Protein AF-A0A967SUW3-F1 (afdb_monomer_lite)

Structure (mmCIF, N/CA/C/O backbone):
data_AF-A0A967SUW3-F1
#
_entry.id   AF-A0A967SUW3-F1
#
loop_
_atom_site.group_PDB
_atom_site.id
_atom_site.type_symbol
_atom_site.label_atom_id
_atom_site.label_alt_id
_atom_site.label_comp_id
_atom_site.label_asym_id
_atom_site.label_entity_id
_atom_site.label_seq_id
_atom_site.pdbx_PDB_ins_code
_atom_site.Cartn_x
_atom_site.Cartn_y
_atom_site.Cartn_z
_atom_site.occupancy
_atom_site.B_iso_or_equiv
_atom_site.auth_seq_id
_atom_site.auth_comp_id
_atom_site.auth_asym_id
_atom_site.auth_atom_id
_atom_site.pdbx_PDB_model_num
ATOM 1 N N . MET A 1 1 ? -6.339 -3.128 13.890 1.00 86.38 1 MET A N 1
ATOM 2 C CA . MET A 1 1 ? -5.336 -3.405 12.845 1.00 86.38 1 MET A CA 1
ATOM 3 C C . MET A 1 1 ? -6.073 -3.728 11.561 1.00 86.38 1 MET A C 1
ATOM 5 O O . MET A 1 1 ? -7.095 -4.404 11.629 1.00 86.38 1 MET A O 1
ATOM 9 N N . LYS A 1 2 ? -5.609 -3.185 10.441 1.00 92.44 2 LYS A N 1
ATOM 10 C CA . LYS A 1 2 ? -6.207 -3.296 9.109 1.00 92.44 2 LYS A CA 1
ATOM 11 C C . LYS A 1 2 ? -5.128 -3.726 8.122 1.00 92.44 2 LYS A C 1
ATOM 13 O O . LYS A 1 2 ? -3.947 -3.504 8.386 1.00 92.44 2 LYS A O 1
ATOM 18 N N . THR A 1 3 ? -5.534 -4.315 7.006 1.00 94.75 3 THR A N 1
ATOM 19 C CA . THR A 1 3 ? -4.624 -4.695 5.924 1.00 94.75 3 THR A CA 1
ATOM 20 C C . THR A 1 3 ? -4.826 -3.743 4.756 1.00 94.75 3 THR A C 1
ATOM 22 O O . THR A 1 3 ? -5.960 -3.474 4.366 1.00 94.75 3 THR A O 1
ATOM 25 N N . PHE A 1 4 ? -3.734 -3.237 4.202 1.00 95.06 4 PHE A N 1
ATOM 26 C CA . PHE A 1 4 ? -3.724 -2.325 3.070 1.00 95.06 4 PHE A CA 1
ATOM 27 C C . PHE A 1 4 ? -2.908 -2.933 1.933 1.00 95.06 4 PHE A C 1
ATOM 29 O O . PHE A 1 4 ? -1.852 -3.515 2.178 1.00 95.06 4 PHE A O 1
ATOM 36 N N . ALA A 1 5 ? -3.387 -2.788 0.703 1.00 95.25 5 ALA A N 1
ATOM 37 C CA . ALA A 1 5 ? -2.571 -2.979 -0.486 1.00 95.25 5 ALA A CA 1
ATOM 38 C C . ALA A 1 5 ? -2.035 -1.609 -0.902 1.00 95.25 5 ALA A C 1
ATOM 40 O O . ALA A 1 5 ? -2.826 -0.703 -1.153 1.00 95.25 5 ALA A O 1
ATOM 41 N N . ILE A 1 6 ? -0.714 -1.463 -0.931 1.00 97.00 6 ILE A N 1
ATOM 42 C CA . ILE A 1 6 ? -0.005 -0.268 -1.385 1.00 97.00 6 ILE A CA 1
ATOM 43 C C . ILE A 1 6 ? 0.581 -0.571 -2.756 1.00 97.00 6 ILE A C 1
ATOM 45 O O . ILE A 1 6 ? 1.391 -1.487 -2.882 1.00 97.00 6 ILE A O 1
ATOM 49 N N . SER A 1 7 ? 0.174 0.177 -3.772 1.00 95.69 7 SER A N 1
ATOM 50 C CA . SER A 1 7 ? 0.646 0.025 -5.145 1.00 95.69 7 SER A CA 1
ATOM 51 C C . SER A 1 7 ? 1.523 1.203 -5.540 1.00 95.69 7 SER A C 1
ATOM 53 O O . SER A 1 7 ? 1.172 2.349 -5.271 1.00 95.69 7 SER A O 1
ATOM 55 N N . PHE A 1 8 ? 2.648 0.926 -6.183 1.00 94.00 8 PHE A N 1
ATOM 56 C CA . PHE A 1 8 ? 3.588 1.939 -6.657 1.00 94.00 8 PHE A CA 1
ATOM 57 C C . PHE A 1 8 ? 4.254 1.457 -7.943 1.00 94.00 8 PHE A C 1
ATOM 59 O O . PHE A 1 8 ? 4.438 0.253 -8.157 1.00 94.00 8 PHE A O 1
ATOM 66 N N . GLU A 1 9 ? 4.596 2.396 -8.816 1.00 91.44 9 GLU A N 1
ATOM 67 C CA . GLU A 1 9 ? 5.322 2.082 -10.040 1.00 91.44 9 GLU A CA 1
ATOM 68 C C . GLU A 1 9 ? 6.803 1.833 -9.749 1.00 91.44 9 GLU A C 1
ATOM 70 O O . GLU A 1 9 ? 7.382 2.347 -8.793 1.00 91.44 9 GLU A O 1
ATOM 75 N N . THR A 1 10 ? 7.420 1.001 -10.580 1.00 87.44 10 THR A N 1
ATOM 76 C CA . THR A 1 10 ? 8.861 0.764 -10.592 1.00 87.44 10 THR A CA 1
ATOM 77 C C . THR A 1 10 ? 9.348 0.755 -12.035 1.00 87.44 10 THR A C 1
ATOM 79 O O . THR A 1 10 ? 8.560 0.605 -12.969 1.00 87.44 10 THR A O 1
ATOM 82 N N . ASN A 1 11 ? 10.666 0.785 -12.236 1.00 88.44 11 ASN A N 1
ATOM 83 C CA . ASN A 1 11 ? 11.261 0.604 -13.567 1.00 88.44 11 ASN A CA 1
ATOM 84 C C . ASN A 1 11 ? 10.938 -0.760 -14.218 1.00 88.44 11 ASN A C 1
ATOM 86 O O . ASN A 1 11 ? 11.231 -0.951 -15.395 1.00 88.44 11 ASN A O 1
ATOM 90 N N . TYR A 1 12 ? 10.363 -1.705 -13.466 1.00 86.31 12 TYR A N 1
ATOM 91 C CA . TYR A 1 12 ? 10.016 -3.056 -13.915 1.00 86.31 12 TYR A CA 1
ATOM 92 C C . TYR A 1 12 ? 8.496 -3.289 -13.994 1.00 86.31 12 TYR A C 1
ATOM 94 O O . TYR A 1 12 ? 8.064 -4.418 -14.211 1.00 86.31 12 TYR A O 1
ATOM 102 N N . GLY A 1 13 ? 7.685 -2.237 -13.825 1.00 88.81 13 GLY A N 1
ATOM 103 C CA . GLY A 1 13 ? 6.222 -2.298 -13.832 1.00 88.81 13 GLY A CA 1
ATOM 104 C C . GLY A 1 13 ? 5.593 -2.018 -12.466 1.00 88.81 13 GLY A C 1
ATOM 105 O O . GLY A 1 13 ? 6.232 -1.461 -11.568 1.00 88.81 13 GLY A O 1
ATOM 106 N N . LEU A 1 14 ? 4.319 -2.389 -12.317 1.00 90.19 14 LEU A N 1
ATOM 107 C CA . LEU A 1 14 ? 3.550 -2.159 -11.095 1.00 90.19 14 LEU A CA 1
ATOM 108 C C . LEU A 1 14 ? 4.002 -3.107 -9.980 1.00 90.19 14 LEU A C 1
ATOM 110 O O . LEU A 1 14 ? 4.001 -4.324 -10.149 1.00 90.19 14 LEU A O 1
ATOM 114 N N . SER A 1 15 ? 4.326 -2.547 -8.819 1.00 91.94 15 SER A N 1
ATOM 115 C CA . SER A 1 15 ? 4.581 -3.302 -7.595 1.00 91.94 15 SER A CA 1
ATOM 116 C C . SER A 1 15 ? 3.448 -3.106 -6.597 1.00 91.94 15 SER A C 1
ATOM 118 O O . SER A 1 15 ? 2.856 -2.031 -6.507 1.00 91.94 15 SER A O 1
ATOM 120 N N . VAL A 1 16 ? 3.153 -4.156 -5.828 1.00 93.69 16 VAL A N 1
ATOM 121 C CA . VAL A 1 16 ? 2.149 -4.127 -4.759 1.00 93.69 16 VAL A CA 1
ATOM 122 C C . VAL A 1 16 ? 2.759 -4.684 -3.478 1.00 93.69 16 VAL A C 1
ATOM 124 O O . VAL A 1 16 ? 3.322 -5.776 -3.468 1.00 93.69 16 VAL A O 1
ATOM 127 N N . MET A 1 17 ? 2.619 -3.946 -2.380 1.00 94.38 17 MET A N 1
ATOM 128 C CA . MET A 1 17 ? 2.959 -4.381 -1.029 1.00 94.38 17 MET A CA 1
ATOM 129 C C . MET A 1 17 ? 1.696 -4.548 -0.186 1.00 94.38 17 MET A C 1
ATOM 131 O O . MET A 1 17 ? 0.823 -3.685 -0.181 1.00 94.38 17 MET A O 1
ATOM 135 N N . ILE A 1 18 ? 1.621 -5.641 0.574 1.00 95.25 18 ILE A N 1
ATOM 136 C CA . ILE A 1 18 ? 0.542 -5.884 1.536 1.00 95.25 18 ILE A CA 1
ATOM 137 C C . ILE A 1 18 ? 1.044 -5.527 2.933 1.00 95.25 18 ILE A C 1
ATOM 139 O O . ILE A 1 18 ? 2.002 -6.121 3.427 1.00 95.25 18 ILE A O 1
ATOM 143 N N . VAL A 1 19 ? 0.401 -4.551 3.572 1.00 95.88 19 VAL A N 1
ATOM 144 C CA . VAL A 1 19 ? 0.853 -3.962 4.838 1.00 95.88 19 VAL A CA 1
ATOM 145 C C . VAL A 1 19 ? -0.245 -4.060 5.890 1.00 95.88 19 VAL A C 1
ATOM 147 O O . VAL A 1 19 ? -1.380 -3.655 5.653 1.00 95.88 19 VAL A O 1
ATOM 150 N N . ASN A 1 20 ? 0.095 -4.554 7.081 1.00 95.56 20 ASN A N 1
ATOM 151 C CA . ASN A 1 20 ? -0.779 -4.473 8.250 1.00 95.56 20 ASN A CA 1
ATOM 152 C C . ASN A 1 20 ? -0.435 -3.218 9.061 1.00 95.56 20 ASN A C 1
ATOM 154 O O . ASN A 1 20 ? 0.697 -3.081 9.514 1.00 95.56 20 ASN A O 1
ATOM 158 N N . ALA A 1 21 ? -1.404 -2.323 9.253 1.00 97.00 21 ALA A N 1
ATOM 159 C CA . ALA A 1 21 ? -1.231 -1.060 9.978 1.00 97.00 21 ALA A CA 1
ATOM 160 C C . ALA A 1 21 ? -2.542 -0.622 10.659 1.00 97.00 21 ALA A C 1
ATOM 162 O O . ALA A 1 21 ? 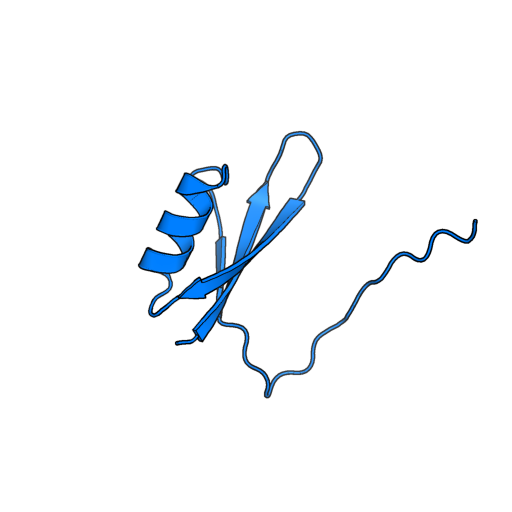-3.610 -1.204 10.435 1.00 97.00 21 ALA A O 1
ATOM 163 N N . TYR A 1 22 ? -2.504 0.403 11.508 1.00 96.69 22 TYR A N 1
ATOM 164 C CA . TYR A 1 22 ? -3.702 1.003 12.107 1.00 96.69 22 TYR A CA 1
ATOM 165 C C . TYR A 1 22 ? -4.340 2.070 11.212 1.00 96.69 22 TYR A C 1
ATOM 167 O O . TYR A 1 22 ? -5.539 2.323 11.336 1.00 96.69 22 TYR A O 1
ATOM 175 N N . SER A 1 23 ? -3.577 2.663 10.291 1.00 97.31 23 SER A N 1
ATOM 176 C CA . SER A 1 23 ? -4.058 3.684 9.354 1.00 97.31 23 SER A CA 1
ATOM 177 C C . SER A 1 23 ? -3.357 3.611 7.994 1.00 97.31 23 SER A C 1
ATOM 179 O O . SER A 1 23 ? -2.269 3.054 7.881 1.00 97.31 23 SER A O 1
ATOM 181 N N . MET A 1 24 ? -3.953 4.234 6.970 1.00 96.88 24 MET A N 1
ATOM 182 C CA . MET A 1 24 ? -3.330 4.364 5.645 1.00 96.88 24 MET A CA 1
ATOM 183 C C . MET A 1 24 ? -2.007 5.143 5.702 1.00 96.88 24 MET A C 1
ATOM 185 O O . MET A 1 24 ? -1.057 4.798 5.010 1.00 96.88 24 MET A O 1
ATOM 189 N N . LYS A 1 25 ? -1.929 6.181 6.546 1.00 97.38 25 LYS A N 1
ATOM 190 C CA . LYS A 1 25 ? -0.708 6.977 6.721 1.00 97.38 25 LYS A CA 1
ATOM 191 C C . LYS A 1 25 ? 0.451 6.104 7.207 1.00 97.38 25 LYS A C 1
ATOM 193 O O . LYS A 1 25 ? 1.503 6.087 6.583 1.00 97.38 25 LYS A O 1
ATOM 198 N N . GLU A 1 26 ? 0.217 5.338 8.269 1.00 97.94 26 GLU A N 1
ATOM 199 C CA . GLU A 1 26 ? 1.203 4.399 8.814 1.00 97.94 26 GLU A CA 1
ATOM 200 C C . GLU A 1 26 ? 1.583 3.320 7.786 1.00 97.94 26 GLU A C 1
ATOM 202 O O . GLU A 1 26 ? 2.756 2.991 7.638 1.00 97.94 26 GLU A O 1
ATOM 207 N N . ALA A 1 27 ? 0.616 2.808 7.013 1.00 97.44 27 ALA A N 1
ATOM 208 C CA . ALA A 1 27 ? 0.895 1.843 5.950 1.00 97.44 27 ALA A CA 1
ATOM 209 C C . ALA A 1 27 ? 1.843 2.407 4.874 1.00 97.44 27 ALA A C 1
ATOM 211 O O . ALA A 1 27 ? 2.772 1.712 4.458 1.00 97.44 27 ALA A O 1
ATOM 212 N N . LYS A 1 28 ? 1.648 3.667 4.459 1.00 96.88 28 LYS A N 1
ATOM 213 C CA . LYS A 1 28 ? 2.531 4.357 3.503 1.00 96.88 28 LYS A CA 1
ATOM 214 C C . LYS A 1 28 ? 3.918 4.640 4.088 1.00 96.88 28 LYS A C 1
ATOM 216 O O . LYS A 1 28 ? 4.911 4.446 3.397 1.00 96.88 28 LYS A O 1
ATOM 221 N N . GLU A 1 29 ? 4.013 5.024 5.362 1.00 97.75 29 GLU A N 1
ATOM 222 C CA . GLU A 1 29 ? 5.302 5.204 6.057 1.00 97.75 29 GLU A CA 1
ATOM 223 C C . GLU A 1 29 ? 6.104 3.892 6.113 1.00 97.75 29 GLU A C 1
ATOM 225 O O . GLU A 1 29 ? 7.302 3.873 5.815 1.00 97.75 29 GLU A O 1
ATOM 230 N N . ILE A 1 30 ? 5.435 2.772 6.412 1.00 97.31 30 ILE A N 1
ATOM 231 C CA . ILE A 1 30 ? 6.048 1.439 6.354 1.00 97.31 30 ILE A CA 1
ATOM 232 C C . ILE A 1 30 ? 6.502 1.124 4.924 1.00 97.31 30 ILE A C 1
ATOM 234 O O . ILE A 1 30 ? 7.642 0.701 4.744 1.00 97.31 30 ILE A O 1
ATOM 238 N N . ALA A 1 31 ? 5.661 1.351 3.912 1.00 95.94 31 ALA A N 1
ATOM 239 C CA . ALA A 1 31 ? 6.008 1.085 2.515 1.00 95.94 31 ALA A CA 1
ATOM 240 C C . ALA A 1 31 ? 7.236 1.895 2.053 1.00 95.94 31 ALA A C 1
ATOM 242 O O . ALA A 1 31 ? 8.161 1.317 1.481 1.00 95.94 31 ALA A O 1
ATOM 243 N N . LEU A 1 32 ? 7.307 3.192 2.377 1.00 96.81 32 LEU A N 1
ATOM 244 C CA . LEU A 1 32 ? 8.476 4.042 2.102 1.00 96.81 32 LEU A CA 1
ATOM 245 C C . LEU A 1 32 ? 9.746 3.476 2.740 1.00 96.81 32 LEU A C 1
ATOM 247 O O . LEU A 1 32 ? 10.763 3.317 2.070 1.00 96.81 32 LEU A O 1
ATOM 251 N N . SER A 1 33 ? 9.675 3.081 4.017 1.00 96.94 33 SER A N 1
ATOM 252 C CA . SER A 1 33 ? 10.818 2.482 4.726 1.00 96.94 33 SER A CA 1
ATOM 253 C C . SER A 1 33 ? 11.302 1.156 4.116 1.00 96.94 33 SER A C 1
ATOM 255 O O . SER A 1 33 ? 12.409 0.704 4.408 1.00 96.94 33 SER A O 1
ATOM 257 N N . ARG A 1 34 ? 10.474 0.522 3.275 1.00 92.94 34 ARG A N 1
ATOM 258 C CA . ARG A 1 34 ? 10.749 -0.744 2.582 1.00 92.94 34 ARG A CA 1
ATOM 259 C C . ARG A 1 34 ? 11.065 -0.566 1.095 1.00 92.94 34 ARG A C 1
ATOM 261 O O . ARG A 1 34 ? 11.286 -1.568 0.421 1.00 92.94 34 ARG A O 1
ATOM 268 N N . GLY A 1 35 ? 11.143 0.673 0.608 1.00 91.31 35 GLY A N 1
ATOM 269 C CA . GLY A 1 35 ? 11.578 0.993 -0.752 1.00 91.31 35 GLY A CA 1
ATOM 270 C C . GLY A 1 35 ? 10.463 1.319 -1.747 1.00 91.31 35 GLY A C 1
ATOM 271 O O . GLY A 1 35 ? 10.758 1.403 -2.937 1.00 91.31 35 GLY A O 1
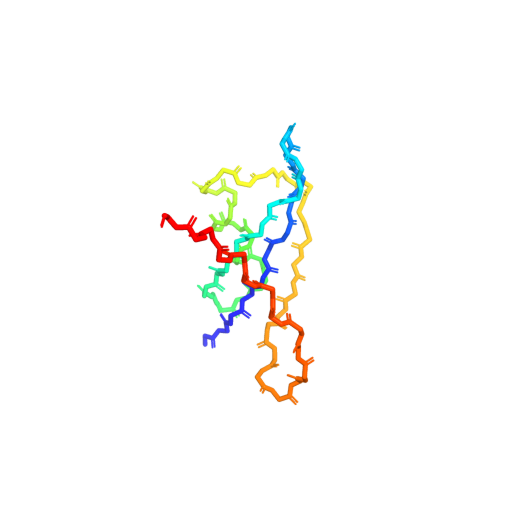ATOM 272 N N . ALA A 1 36 ? 9.215 1.523 -1.303 1.00 93.31 36 ALA A N 1
ATOM 273 C CA . ALA A 1 36 ? 8.216 2.166 -2.163 1.00 93.31 36 ALA A CA 1
ATOM 274 C C . ALA A 1 36 ? 8.645 3.596 -2.511 1.00 93.31 36 ALA A C 1
ATOM 276 O O . ALA A 1 36 ? 9.308 4.270 -1.720 1.00 93.31 36 ALA A O 1
ATOM 277 N N . TRP A 1 37 ? 8.234 4.063 -3.684 1.00 93.69 37 TRP A N 1
ATOM 278 C CA . TRP A 1 37 ? 8.393 5.458 -4.089 1.00 93.69 37 TRP A CA 1
ATOM 279 C C . TRP A 1 37 ? 7.305 6.333 -3.461 1.00 93.69 37 TRP A C 1
ATOM 281 O O . TRP A 1 37 ? 6.288 5.820 -3.008 1.00 93.69 37 TRP A O 1
ATOM 291 N N . GLU A 1 38 ? 7.513 7.652 -3.415 1.00 90.06 38 GLU A N 1
ATOM 292 C CA . GLU A 1 38 ? 6.564 8.595 -2.793 1.00 90.06 38 GLU A CA 1
ATOM 293 C C . GLU A 1 38 ? 5.213 8.662 -3.520 1.00 90.06 38 GLU A C 1
ATOM 295 O O . GLU A 1 38 ? 4.168 8.815 -2.881 1.00 90.06 38 GLU A O 1
ATOM 300 N N . ASP A 1 39 ? 5.238 8.485 -4.840 1.00 89.75 39 ASP A N 1
ATOM 301 C CA . ASP A 1 39 ? 4.072 8.259 -5.690 1.00 89.75 39 ASP A CA 1
ATOM 302 C C . ASP A 1 39 ? 3.555 6.824 -5.491 1.00 89.75 39 ASP A C 1
ATOM 304 O O . ASP A 1 39 ? 3.883 5.898 -6.233 1.00 89.75 39 ASP A O 1
ATOM 308 N N . MET A 1 40 ? 2.787 6.629 -4.419 1.00 94.62 40 MET A N 1
ATOM 309 C CA . MET A 1 40 ? 2.099 5.373 -4.145 1.00 94.62 40 MET A CA 1
ATOM 310 C C . MET A 1 40 ? 0.617 5.604 -3.870 1.00 94.62 40 MET A C 1
ATOM 312 O O . MET A 1 40 ? 0.222 6.531 -3.143 1.00 94.62 40 MET A O 1
ATOM 316 N N . ASP A 1 41 ? -0.199 4.676 -4.346 1.00 95.75 41 ASP A N 1
ATOM 317 C CA . ASP A 1 41 ? -1.607 4.575 -3.992 1.00 95.75 41 ASP A CA 1
ATOM 318 C C . ASP A 1 41 ? -1.835 3.452 -2.976 1.00 95.75 41 ASP A C 1
ATOM 320 O O . ASP A 1 41 ? -0.986 2.582 -2.770 1.00 95.75 41 ASP A O 1
ATOM 324 N N . GLY A 1 42 ? -2.960 3.495 -2.271 1.00 94.25 42 GLY A N 1
ATOM 325 C CA . GLY A 1 42 ? -3.280 2.505 -1.259 1.00 94.25 42 GLY A CA 1
ATOM 326 C C . GLY A 1 42 ? -4.771 2.286 -1.085 1.00 94.25 42 GLY A C 1
ATOM 327 O O . GLY A 1 42 ? -5.555 3.231 -1.033 1.00 94.25 42 GLY A O 1
ATOM 328 N N . VAL A 1 43 ? -5.158 1.028 -0.886 1.00 95.00 43 VAL A N 1
ATOM 329 C CA . VAL A 1 43 ? -6.537 0.631 -0.585 1.00 95.00 43 VAL A CA 1
ATOM 330 C C . VAL A 1 43 ? -6.588 -0.266 0.649 1.00 95.00 43 VAL A C 1
ATOM 332 O O . VAL A 1 43 ? -5.731 -1.124 0.848 1.00 95.00 43 VAL A O 1
ATOM 335 N N . GLU A 1 44 ? -7.593 -0.070 1.504 1.00 94.62 44 GLU A N 1
ATOM 336 C CA . GLU A 1 44 ? -7.891 -1.000 2.599 1.00 94.62 44 GLU A CA 1
ATOM 337 C C . GLU A 1 44 ? -8.520 -2.278 2.030 1.00 94.62 44 GLU A C 1
ATOM 339 O O . GLU A 1 44 ? -9.516 -2.222 1.303 1.00 94.62 44 GLU A O 1
ATOM 344 N N . ILE A 1 45 ? -7.948 -3.435 2.362 1.00 90.38 45 ILE A N 1
ATOM 345 C CA . ILE A 1 45 ? -8.460 -4.733 1.929 1.00 90.38 45 ILE A CA 1
ATOM 346 C C . ILE A 1 45 ? -9.680 -5.084 2.776 1.00 90.38 45 ILE A C 1
ATOM 348 O O . ILE A 1 45 ? -9.578 -5.392 3.964 1.00 90.38 45 ILE A O 1
ATOM 352 N N . ASP A 1 46 ? -10.844 -5.068 2.134 1.00 83.62 46 ASP A N 1
ATOM 353 C CA . ASP A 1 46 ? -12.103 -5.502 2.726 1.00 83.62 46 ASP A CA 1
ATOM 354 C C . AS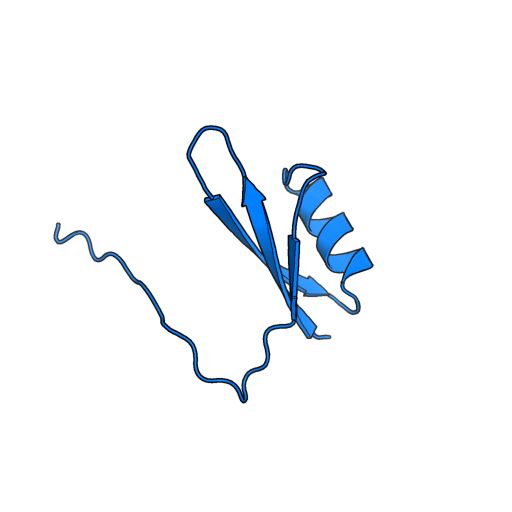P A 1 46 ? -12.375 -6.965 2.368 1.00 83.62 46 ASP A C 1
ATOM 356 O O . ASP A 1 46 ? -12.673 -7.302 1.222 1.00 83.62 46 ASP A O 1
ATOM 360 N N . LYS A 1 47 ? -12.312 -7.833 3.380 1.00 76.38 47 LYS A N 1
ATOM 361 C CA . LYS A 1 47 ? -12.568 -9.276 3.257 1.00 76.38 47 LYS A CA 1
ATOM 362 C C . LYS A 1 47 ? -13.993 -9.633 2.820 1.00 76.38 47 LYS A C 1
ATOM 364 O O . LYS A 1 47 ? -14.245 -10.790 2.503 1.00 76.38 47 LYS A O 1
ATOM 369 N N . ASN A 1 48 ? -14.927 -8.682 2.845 1.00 81.12 48 ASN A N 1
ATOM 370 C CA . ASN A 1 48 ? -16.309 -8.903 2.416 1.00 81.12 48 ASN A CA 1
ATOM 371 C C . ASN A 1 48 ? -16.522 -8.603 0.923 1.00 81.12 48 ASN A C 1
ATOM 373 O O . ASN A 1 48 ? -17.635 -8.761 0.425 1.00 81.12 48 ASN A O 1
ATOM 377 N N . LYS A 1 49 ? -15.486 -8.150 0.205 1.00 72.00 49 LYS A N 1
ATOM 378 C CA . LYS A 1 49 ? -15.547 -7.877 -1.235 1.00 72.00 49 LYS A CA 1
ATOM 379 C C . LYS A 1 49 ? -14.982 -9.049 -2.037 1.00 72.00 49 LYS A C 1
ATOM 381 O O . LYS A 1 49 ? -14.028 -9.701 -1.623 1.00 72.00 49 LYS A O 1
ATOM 386 N N . HIS A 1 50 ? -15.561 -9.291 -3.211 1.00 66.19 50 HIS A N 1
ATOM 387 C CA . HIS A 1 50 ? -15.013 -10.233 -4.185 1.00 66.19 50 HIS A CA 1
ATOM 388 C C . HIS A 1 50 ? -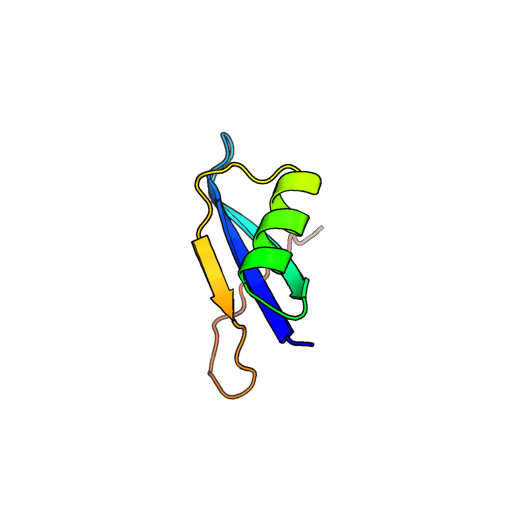13.769 -9.628 -4.853 1.00 66.19 50 HIS A C 1
ATOM 390 O O . HIS A 1 50 ? -13.788 -8.461 -5.244 1.00 66.19 50 HIS A O 1
ATOM 396 N N . GLY A 1 51 ? -12.708 -10.421 -4.998 1.00 65.56 51 GLY A N 1
ATOM 397 C CA . GLY A 1 51 ? -11.483 -10.049 -5.708 1.00 65.56 51 GLY A CA 1
ATOM 398 C C . GLY A 1 51 ? -11.090 -11.108 -6.737 1.00 65.56 51 GLY A C 1
ATOM 399 O O . GLY A 1 51 ? -11.508 -12.261 -6.642 1.00 65.56 51 GLY A O 1
ATOM 400 N N . LEU A 1 52 ? -10.288 -10.707 -7.723 1.00 59.12 52 LEU A N 1
ATOM 401 C CA . LEU A 1 52 ? -9.634 -11.609 -8.670 1.00 59.12 52 LEU A CA 1
ATOM 402 C C . LEU A 1 52 ? -8.241 -11.944 -8.129 1.00 59.12 52 LEU A C 1
ATOM 404 O O . LEU A 1 52 ? -7.466 -11.039 -7.826 1.00 59.12 52 LEU A O 1
ATOM 408 N N . VAL A 1 53 ? -7.932 -13.233 -7.993 1.00 63.16 53 VAL A N 1
ATOM 409 C CA . VAL A 1 53 ? -6.597 -13.710 -7.613 1.00 63.16 53 VAL A CA 1
ATOM 410 C C . VAL A 1 53 ? -5.893 -14.178 -8.880 1.00 63.16 53 VAL A C 1
ATOM 412 O O . VAL A 1 53 ? -6.360 -15.111 -9.529 1.00 63.16 53 VAL A O 1
ATOM 415 N N . PHE A 1 54 ? -4.778 -13.537 -9.224 1.00 53.56 54 PHE A N 1
ATOM 416 C CA . PHE A 1 54 ? -3.873 -14.009 -10.268 1.00 53.56 54 PHE A CA 1
ATOM 417 C C . PHE A 1 54 ? -2.713 -14.743 -9.597 1.00 53.56 54 PHE A C 1
ATOM 419 O O . PHE A 1 54 ? -2.038 -14.184 -8.736 1.00 53.56 54 PHE A O 1
ATOM 426 N N . SER A 1 55 ? -2.489 -15.996 -9.977 1.00 58.12 55 SER A N 1
ATOM 427 C CA . SER A 1 55 ? -1.283 -16.742 -9.622 1.00 58.12 55 SER A CA 1
ATOM 428 C C . SER A 1 55 ? -0.687 -17.299 -10.905 1.00 58.12 55 SER A C 1
ATOM 430 O O . SER A 1 55 ? -1.323 -18.136 -11.549 1.00 58.12 55 SER A O 1
ATOM 432 N N . GLU A 1 56 ? 0.503 -16.841 -11.283 1.00 56.88 56 GLU A N 1
ATOM 433 C CA . GLU A 1 56 ? 1.277 -17.495 -12.334 1.00 56.88 56 GLU A CA 1
ATOM 434 C C . GLU A 1 56 ? 1.938 -18.739 -11.738 1.00 56.88 56 GLU A C 1
ATOM 436 O O . GLU A 1 56 ? 2.786 -18.650 -10.851 1.00 56.88 56 GLU A O 1
ATOM 441 N N . TRP A 1 57 ? 1.502 -19.909 -12.199 1.00 53.47 57 TRP A N 1
ATOM 442 C CA . TRP A 1 57 ? 2.215 -21.158 -11.977 1.00 53.47 57 TRP A CA 1
ATOM 443 C C . TRP A 1 57 ? 3.184 -21.323 -13.142 1.00 53.47 57 TRP A C 1
ATOM 445 O O . TRP A 1 57 ? 2.763 -21.510 -14.281 1.00 53.47 57 TRP A O 1
ATOM 455 N N . THR A 1 58 ? 4.481 -21.219 -12.875 1.00 56.62 58 THR A N 1
ATOM 456 C CA . THR A 1 58 ? 5.489 -21.751 -13.792 1.00 56.62 58 THR A CA 1
ATOM 457 C C . THR A 1 58 ? 5.565 -23.250 -13.556 1.00 56.62 58 THR A C 1
ATOM 459 O O . THR A 1 58 ? 6.092 -23.675 -12.526 1.00 56.62 58 THR A O 1
ATOM 462 N N . ASP A 1 59 ? 5.019 -24.035 -14.484 1.00 57.50 59 ASP A N 1
ATOM 463 C CA . ASP A 1 59 ? 5.301 -25.468 -14.552 1.00 57.50 59 ASP A CA 1
ATOM 464 C C . ASP A 1 59 ? 6.816 -25.638 -14.751 1.00 57.50 59 ASP A C 1
ATOM 466 O O . ASP A 1 59 ? 7.381 -25.158 -15.737 1.00 57.50 59 ASP A O 1
ATOM 470 N N . SER A 1 60 ? 7.475 -26.237 -13.756 1.00 53.84 60 SER A N 1
ATOM 471 C CA . SER A 1 60 ? 8.888 -26.635 -13.796 1.00 53.84 60 SER A CA 1
ATOM 472 C C . SER A 1 60 ? 9.099 -27.860 -14.671 1.00 53.84 60 SER A C 1
ATOM 474 O O . SER A 1 60 ? 8.334 -28.830 -14.451 1.00 53.84 60 SER A O 1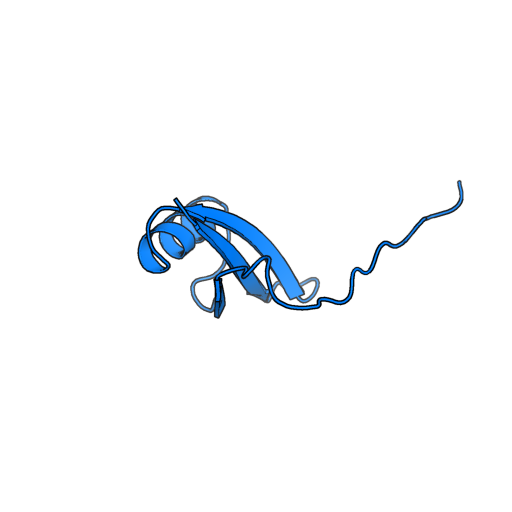
#

pLDDT: mean 86.42, std 14.21, range [53.47, 97.94]

Radius of gyration: 13.04 Å; chains: 1; bounding box: 28×35×27 Å

Foldseek 3Di:
DFWKWKWAADPVGIDIDIDDDPDPVVRVVVVVVVPGDPPIDMDTDDPVDDDDDDDDDDDD

Secondary structure (DSSP, 8-state):
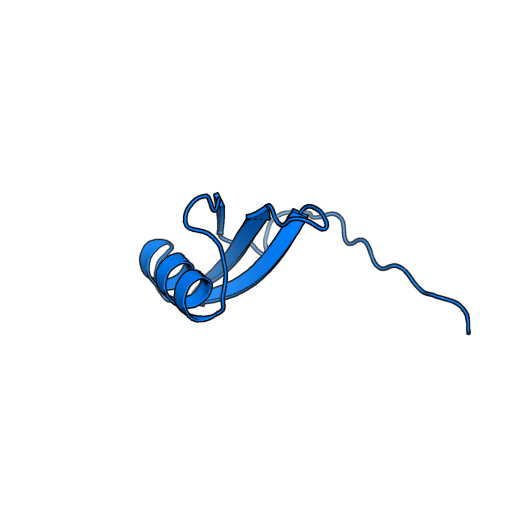-EEEEEEEEETTEEEEEEEEESSHHHHHHHHHHTT--SSEEEEE--TTS--PPP------

Sequence (60 aa):
MKTFAISFETNYGLSVMIVNAYSMKEAKEIALSRGAWEDMDGVEIDKNKHGLVFSEWTDS